Protein AF-A0A428ZA22-F1 (afdb_monomer_lite)

Organism: Kibdelosporangium aridum (NCBI:txid2030)

Structure (mmCIF, N/CA/C/O backbone):
data_AF-A0A428ZA22-F1
#
_entry.id   AF-A0A428ZA22-F1
#
loop_
_atom_site.group_PDB
_atom_site.id
_atom_site.type_symbol
_atom_site.label_atom_id
_atom_site.label_alt_id
_atom_site.label_comp_id
_atom_site.label_asym_id
_atom_site.label_entity_id
_atom_site.label_seq_id
_atom_site.pdbx_PDB_ins_code
_atom_site.Cartn_x
_atom_site.Cartn_y
_atom_site.Cartn_z
_atom_site.occupancy
_atom_site.B_iso_or_equiv
_atom_site.auth_seq_id
_atom_site.auth_comp_id
_atom_site.auth_asym_id
_atom_site.auth_atom_id
_atom_site.pdbx_PDB_model_num
ATOM 1 N N . MET A 1 1 ? -11.088 -3.559 -0.994 1.00 83.44 1 MET A N 1
ATOM 2 C CA . MET A 1 1 ? -9.729 -4.149 -1.074 1.00 83.44 1 MET A CA 1
ATOM 3 C C . MET A 1 1 ? -9.553 -5.206 -2.162 1.00 83.44 1 MET A C 1
ATOM 5 O O . MET A 1 1 ? -8.660 -5.012 -2.963 1.00 83.44 1 MET A O 1
ATOM 9 N N . ARG A 1 2 ? -10.379 -6.263 -2.283 1.00 87.06 2 ARG A N 1
ATOM 10 C CA . ARG A 1 2 ? -10.164 -7.316 -3.314 1.00 87.06 2 ARG A CA 1
ATOM 11 C C . ARG A 1 2 ? -9.997 -6.792 -4.751 1.00 87.06 2 ARG A C 1
ATOM 13 O O . ARG A 1 2 ? -9.085 -7.217 -5.436 1.00 87.06 2 ARG A O 1
ATOM 20 N N . ARG A 1 3 ? -10.831 -5.833 -5.183 1.00 90.56 3 ARG A N 1
ATOM 21 C CA . ARG A 1 3 ? -10.715 -5.209 -6.519 1.00 90.56 3 ARG A CA 1
ATOM 22 C C . ARG A 1 3 ? -9.384 -4.476 -6.725 1.00 90.56 3 ARG A C 1
ATOM 24 O O . ARG A 1 3 ? -8.811 -4.561 -7.803 1.00 90.56 3 ARG A O 1
ATOM 31 N N . LEU A 1 4 ? -8.913 -3.765 -5.698 1.00 92.25 4 LEU A N 1
ATOM 32 C CA . LEU A 1 4 ? -7.611 -3.099 -5.723 1.00 92.25 4 LEU A CA 1
ATOM 33 C C . LEU A 1 4 ? -6.486 -4.138 -5.780 1.00 92.25 4 LEU A C 1
ATOM 35 O O . LEU A 1 4 ? -5.612 -4.026 -6.624 1.00 92.25 4 LEU A O 1
ATOM 39 N N . ASP A 1 5 ? -6.564 -5.189 -4.964 1.00 94.19 5 ASP A N 1
ATOM 40 C CA . ASP A 1 5 ? -5.567 -6.264 -4.943 1.00 94.19 5 ASP A CA 1
ATOM 41 C C . ASP A 1 5 ? -5.429 -6.952 -6.313 1.00 94.19 5 ASP A C 1
ATOM 43 O O . ASP A 1 5 ? -4.321 -7.156 -6.794 1.00 94.19 5 ASP A O 1
ATOM 47 N N . THR A 1 6 ? -6.547 -7.203 -7.007 1.00 94.44 6 THR A N 1
ATOM 48 C CA . THR A 1 6 ? -6.532 -7.730 -8.383 1.00 94.44 6 THR A CA 1
ATOM 49 C C . THR A 1 6 ? -5.810 -6.800 -9.361 1.00 94.44 6 THR A C 1
ATOM 51 O O . THR A 1 6 ? -5.027 -7.271 -10.180 1.00 94.44 6 THR A O 1
ATOM 54 N N . ARG A 1 7 ? -6.030 -5.479 -9.274 1.00 94.69 7 ARG A N 1
ATOM 55 C CA . ARG A 1 7 ? -5.323 -4.491 -10.114 1.00 94.69 7 ARG A CA 1
ATOM 56 C C . ARG A 1 7 ? -3.822 -4.432 -9.818 1.00 94.69 7 ARG A C 1
ATOM 58 O O . ARG A 1 7 ? -3.048 -4.036 -10.679 1.00 94.69 7 ARG A O 1
ATOM 65 N N . LEU A 1 8 ? -3.422 -4.821 -8.610 1.00 95.94 8 LEU A N 1
ATOM 66 C CA . LEU A 1 8 ? -2.042 -4.794 -8.134 1.00 95.94 8 LEU A CA 1
ATOM 67 C C . LEU A 1 8 ? -1.336 -6.156 -8.244 1.00 95.94 8 LEU A C 1
ATOM 69 O O . LEU A 1 8 ? -0.242 -6.319 -7.706 1.00 95.94 8 LEU A O 1
ATOM 73 N N . GLN A 1 9 ? -1.915 -7.127 -8.959 1.00 95.19 9 GLN A N 1
ATOM 74 C CA . GLN A 1 9 ? -1.354 -8.476 -9.072 1.00 95.19 9 GLN A CA 1
ATOM 75 C C . GLN A 1 9 ? 0.084 -8.485 -9.613 1.00 95.19 9 GLN A C 1
ATOM 77 O O . GLN A 1 9 ? 0.917 -9.235 -9.108 1.00 95.19 9 GLN A O 1
ATOM 82 N N . HIS A 1 10 ? 0.399 -7.614 -10.578 1.00 95.25 10 HIS A N 1
ATOM 83 C CA . HIS A 1 10 ? 1.762 -7.472 -11.101 1.00 95.25 10 HIS A CA 1
ATOM 84 C C . HIS A 1 10 ? 2.770 -7.029 -10.034 1.00 95.25 10 HIS A C 1
ATOM 86 O O . HIS A 1 10 ? 3.934 -7.401 -10.122 1.00 95.25 10 HIS A O 1
ATOM 92 N N . GLY A 1 11 ? 2.335 -6.293 -9.010 1.00 96.56 11 GLY A N 1
ATOM 93 C CA . GLY A 1 11 ? 3.199 -5.886 -7.905 1.00 96.56 11 GLY A CA 1
ATOM 94 C C . GLY A 1 11 ? 3.559 -7.032 -6.976 1.00 96.56 11 GLY A C 1
ATOM 95 O O . GLY A 1 11 ? 4.707 -7.125 -6.553 1.00 96.56 11 GLY A O 1
ATOM 96 N N . HIS A 1 12 ? 2.614 -7.943 -6.716 1.00 96.75 12 HIS A N 1
ATOM 97 C CA . HIS A 1 12 ? 2.918 -9.187 -5.996 1.00 96.75 12 HIS A CA 1
ATOM 98 C C . HIS A 1 12 ? 3.921 -10.020 -6.784 1.00 96.75 12 HIS A C 1
ATOM 100 O O . HIS A 1 12 ? 4.960 -10.383 -6.251 1.00 96.75 12 HIS A O 1
ATOM 106 N N . THR A 1 13 ? 3.664 -10.221 -8.079 1.00 97.00 13 THR A N 1
ATOM 107 C CA . THR A 1 13 ? 4.595 -10.940 -8.952 1.00 97.00 13 THR A CA 1
ATOM 108 C C . THR A 1 13 ? 5.971 -10.276 -8.979 1.00 97.00 13 THR A C 1
ATOM 110 O O . THR A 1 13 ? 6.971 -10.974 -8.886 1.00 97.00 13 THR A O 1
ATOM 113 N N . ALA A 1 14 ? 6.058 -8.949 -9.058 1.00 97.38 14 ALA A N 1
ATOM 114 C CA . ALA A 1 14 ? 7.341 -8.254 -9.037 1.00 97.38 14 ALA A CA 1
ATOM 115 C C . ALA A 1 14 ? 8.094 -8.459 -7.713 1.00 97.38 14 ALA A C 1
ATOM 117 O O . ALA A 1 14 ? 9.283 -8.756 -7.735 1.00 97.38 14 ALA A O 1
ATOM 118 N N . ALA A 1 15 ? 7.407 -8.363 -6.572 1.00 97.56 15 ALA A N 1
ATOM 119 C CA . ALA A 1 15 ? 8.008 -8.619 -5.265 1.00 97.56 15 ALA A CA 1
ATOM 120 C C . ALA A 1 15 ? 8.474 -10.078 -5.101 1.00 97.56 15 ALA A C 1
ATOM 122 O O . ALA A 1 15 ? 9.499 -10.313 -4.473 1.00 97.56 15 ALA A O 1
ATOM 123 N N . ASP A 1 16 ? 7.776 -11.046 -5.698 1.00 97.56 16 ASP A N 1
ATOM 124 C CA . ASP A 1 16 ? 8.178 -12.458 -5.651 1.00 97.56 16 ASP A CA 1
ATOM 125 C C . ASP A 1 16 ? 9.472 -12.742 -6.442 1.00 97.56 16 ASP A C 1
ATOM 127 O O . ASP A 1 16 ? 10.181 -13.702 -6.138 1.00 97.56 16 ASP A O 1
ATOM 131 N N . HIS A 1 17 ? 9.791 -11.927 -7.457 1.00 97.56 17 HIS A N 1
ATOM 132 C CA . HIS A 1 17 ? 10.923 -12.156 -8.369 1.00 97.56 17 HIS A CA 1
ATOM 133 C C . HIS A 1 17 ? 12.089 -11.173 -8.184 1.00 97.56 17 HIS A C 1
ATOM 135 O O . HIS A 1 17 ? 13.190 -11.450 -8.662 1.00 97.56 17 HIS A O 1
ATOM 141 N N . ASP A 1 18 ? 11.877 -10.043 -7.506 1.00 97.94 18 ASP A N 1
ATOM 142 C CA . ASP A 1 18 ? 12.897 -9.020 -7.271 1.00 97.94 18 ASP A CA 1
ATOM 143 C C . ASP A 1 18 ? 13.072 -8.749 -5.761 1.00 97.94 18 ASP A C 1
ATOM 145 O O . ASP A 1 18 ? 12.185 -8.165 -5.122 1.00 97.94 18 ASP A O 1
ATOM 149 N N . PRO A 1 19 ? 14.233 -9.102 -5.168 1.00 98.00 19 PRO A N 1
ATOM 150 C CA . PRO A 1 19 ? 14.476 -8.920 -3.738 1.00 98.00 19 PRO A CA 1
ATOM 151 C C . PRO A 1 19 ? 14.521 -7.446 -3.305 1.00 98.00 19 PRO A C 1
ATOM 153 O O . PRO A 1 19 ? 14.249 -7.138 -2.143 1.00 98.00 19 PRO A O 1
ATOM 156 N N . VAL A 1 20 ? 14.842 -6.513 -4.207 1.00 98.31 20 VAL A N 1
ATOM 157 C CA . VAL A 1 20 ? 14.854 -5.073 -3.910 1.00 98.31 20 VAL A CA 1
ATOM 158 C C . VAL A 1 20 ? 13.422 -4.556 -3.772 1.00 98.31 20 VAL A C 1
ATOM 160 O O . VAL A 1 20 ? 13.129 -3.781 -2.856 1.00 98.31 20 VAL A O 1
ATOM 163 N N . ILE A 1 21 ? 12.516 -5.014 -4.639 1.00 98.31 21 ILE A N 1
ATOM 164 C CA . ILE A 1 21 ? 11.084 -4.703 -4.548 1.00 98.31 21 ILE A CA 1
ATOM 165 C C . ILE A 1 21 ? 10.477 -5.375 -3.314 1.00 98.31 21 ILE A C 1
ATOM 167 O O . ILE A 1 21 ? 9.748 -4.711 -2.576 1.00 98.31 21 ILE A O 1
ATOM 171 N N . ALA A 1 22 ? 10.825 -6.635 -3.033 1.00 98.50 22 ALA A N 1
ATOM 172 C CA . ALA A 1 22 ? 10.384 -7.342 -1.830 1.00 98.50 22 ALA A CA 1
ATOM 173 C C . ALA A 1 22 ? 10.748 -6.574 -0.549 1.00 98.50 22 ALA A C 1
ATOM 175 O O . ALA A 1 22 ? 9.880 -6.268 0.269 1.00 98.50 22 ALA A O 1
ATOM 176 N N . ALA A 1 23 ? 12.013 -6.169 -0.412 1.00 98.44 23 ALA A N 1
ATOM 177 C CA . ALA A 1 23 ? 12.481 -5.419 0.750 1.00 98.44 23 ALA A CA 1
ATOM 178 C C . ALA A 1 23 ? 11.799 -4.045 0.880 1.00 98.44 23 ALA A C 1
ATOM 180 O O . ALA A 1 23 ? 11.518 -3.580 1.987 1.00 98.44 23 ALA A O 1
ATOM 181 N N . ALA A 1 24 ? 11.521 -3.370 -0.239 1.00 98.50 24 ALA A N 1
ATOM 182 C CA . ALA A 1 24 ? 10.769 -2.118 -0.228 1.00 98.50 24 ALA A CA 1
ATOM 183 C C . ALA A 1 24 ? 9.312 -2.342 0.211 1.00 98.50 24 ALA A C 1
ATOM 185 O O . ALA A 1 24 ? 8.808 -1.622 1.077 1.00 98.50 24 ALA A O 1
ATOM 186 N N . LEU A 1 25 ? 8.656 -3.378 -0.316 1.00 98.56 25 LEU A N 1
ATOM 187 C CA . LEU A 1 25 ? 7.302 -3.761 0.070 1.00 98.56 25 LEU A CA 1
ATOM 188 C C . LEU A 1 25 ? 7.210 -4.088 1.565 1.00 98.56 25 LEU A C 1
ATOM 190 O O . LEU A 1 25 ? 6.304 -3.599 2.236 1.00 98.56 25 LEU A O 1
ATOM 194 N N . GLU A 1 26 ? 8.161 -4.840 2.118 1.00 98.44 26 GLU A N 1
ATOM 195 C CA . GLU A 1 26 ? 8.208 -5.152 3.552 1.00 98.44 26 GLU A CA 1
ATOM 196 C C . GLU A 1 26 ? 8.314 -3.898 4.426 1.00 98.44 26 GLU A C 1
ATOM 198 O O . GLU A 1 26 ? 7.592 -3.771 5.423 1.00 98.44 26 GLU A O 1
ATOM 203 N N . LYS A 1 27 ? 9.146 -2.924 4.031 1.00 98.38 27 LYS A N 1
ATOM 204 C CA . LYS A 1 27 ? 9.221 -1.623 4.715 1.00 98.38 27 LYS A CA 1
ATOM 205 C C . LYS A 1 27 ? 7.865 -0.922 4.707 1.00 98.38 27 LYS A C 1
ATOM 207 O O . LYS A 1 27 ? 7.421 -0.432 5.745 1.00 98.38 27 LYS A O 1
ATOM 212 N N . HIS A 1 28 ? 7.171 -0.915 3.570 1.00 98.38 28 HIS A N 1
ATOM 213 C CA . HIS A 1 28 ? 5.833 -0.336 3.482 1.00 98.38 28 HIS A CA 1
ATOM 214 C C . HIS A 1 28 ? 4.802 -1.118 4.306 1.00 98.38 28 HIS A C 1
ATOM 216 O O . HIS A 1 28 ? 3.980 -0.496 4.973 1.00 98.38 28 HIS A O 1
ATOM 222 N N . VAL A 1 29 ? 4.869 -2.451 4.359 1.00 98.19 29 VAL A N 1
ATOM 223 C CA . VAL A 1 29 ? 4.021 -3.276 5.240 1.00 98.19 29 VAL A CA 1
ATOM 224 C C . VAL A 1 29 ? 4.222 -2.891 6.704 1.00 98.19 29 VAL A C 1
ATOM 226 O O . VAL A 1 29 ? 3.241 -2.747 7.438 1.00 98.19 29 VAL A O 1
ATOM 229 N N . HIS A 1 30 ? 5.468 -2.677 7.131 1.00 97.88 30 HIS A N 1
ATOM 230 C CA . HIS A 1 30 ? 5.761 -2.199 8.479 1.00 97.88 30 HIS A CA 1
ATOM 231 C C . HIS A 1 30 ? 5.184 -0.798 8.728 1.00 97.88 30 HIS A C 1
ATOM 2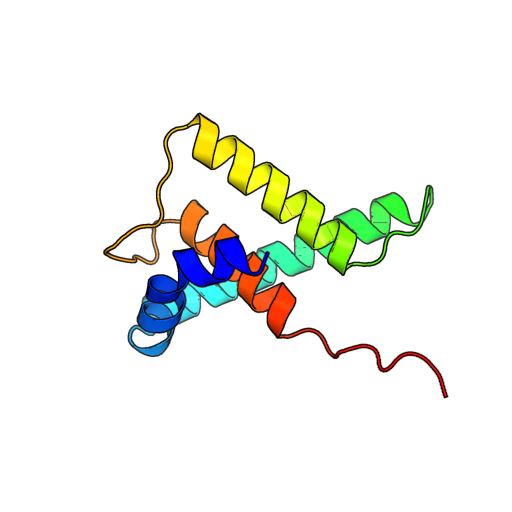33 O O . HIS A 1 30 ? 4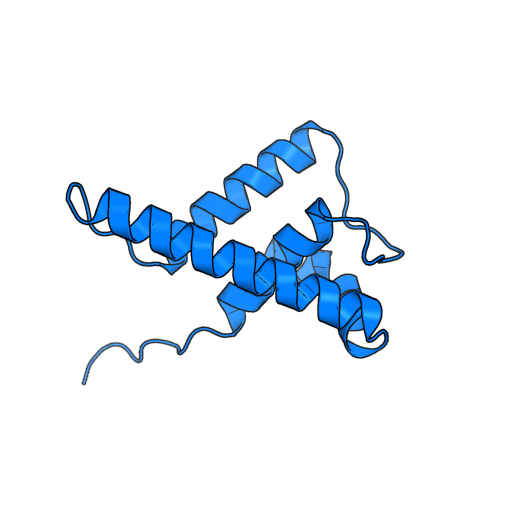.526 -0.580 9.743 1.00 97.88 30 HIS A O 1
ATOM 239 N N . VAL A 1 31 ? 5.350 0.134 7.784 1.00 97.56 31 VAL A N 1
ATOM 240 C CA . VAL A 1 31 ? 4.774 1.487 7.874 1.00 97.56 31 VAL A CA 1
ATOM 241 C C . VAL A 1 31 ? 3.248 1.449 7.987 1.00 97.56 31 VAL A C 1
ATOM 243 O O . VAL A 1 31 ? 2.691 2.145 8.834 1.00 97.56 31 VAL A O 1
ATOM 246 N N . VAL A 1 32 ? 2.568 0.631 7.176 1.00 97.25 32 VAL A N 1
ATOM 247 C CA . VAL A 1 32 ? 1.106 0.482 7.237 1.00 97.25 32 VAL A CA 1
ATOM 248 C C . VAL A 1 32 ? 0.685 -0.061 8.600 1.00 97.25 32 VAL A C 1
ATOM 250 O O . VAL A 1 32 ? -0.185 0.525 9.230 1.00 97.25 32 VAL A O 1
ATOM 253 N N . ARG A 1 33 ? 1.318 -1.130 9.099 1.00 96.25 33 ARG A N 1
ATOM 254 C CA . ARG A 1 33 ? 1.002 -1.689 10.428 1.00 96.25 33 ARG A CA 1
ATOM 255 C C . ARG A 1 33 ? 1.161 -0.650 11.538 1.00 96.25 33 ARG A C 1
ATOM 257 O O . ARG A 1 33 ? 0.226 -0.444 12.301 1.00 96.25 33 ARG A O 1
ATOM 264 N N . THR A 1 34 ? 2.282 0.067 11.548 1.00 96.44 34 THR A N 1
ATOM 265 C CA . THR A 1 34 ? 2.544 1.133 12.522 1.00 96.44 34 THR A CA 1
ATOM 266 C C . THR A 1 34 ? 1.509 2.256 12.444 1.00 96.44 34 THR A C 1
ATOM 268 O O . THR A 1 34 ? 1.106 2.785 13.478 1.00 96.44 34 THR A O 1
ATOM 271 N N . GLN A 1 35 ? 1.048 2.624 11.244 1.00 95.62 35 GLN A N 1
ATOM 272 C CA . GLN A 1 35 ? -0.030 3.602 11.097 1.00 95.62 35 GLN A CA 1
ATOM 273 C C . GLN A 1 35 ? -1.338 3.089 11.710 1.00 95.62 35 GLN A C 1
ATOM 275 O O . GLN A 1 35 ? -1.966 3.807 12.481 1.00 95.62 35 GLN A O 1
ATOM 280 N N . LEU A 1 36 ? -1.714 1.836 11.438 1.00 94.31 36 LEU A N 1
ATOM 281 C CA . LEU A 1 36 ? -2.931 1.246 12.000 1.00 94.31 36 LEU A CA 1
ATOM 282 C C . LEU A 1 36 ? -2.887 1.154 13.526 1.00 94.31 36 LEU A C 1
ATOM 284 O O . LEU A 1 36 ? -3.903 1.393 14.173 1.00 94.31 36 LEU A O 1
ATOM 288 N N . ASP A 1 37 ? -1.728 0.828 14.099 1.00 93.81 37 ASP A N 1
ATOM 289 C CA . ASP A 1 37 ? -1.555 0.770 15.552 1.00 93.81 37 ASP A CA 1
ATOM 290 C C . ASP A 1 37 ? -1.722 2.158 16.187 1.00 93.81 37 ASP A C 1
ATOM 292 O O . ASP A 1 37 ? -2.365 2.291 17.230 1.00 93.81 37 ASP A O 1
ATOM 296 N N . ARG A 1 38 ? -1.209 3.210 15.531 1.00 93.44 38 ARG A N 1
ATOM 297 C CA . ARG A 1 38 ? -1.422 4.604 15.952 1.00 93.44 38 ARG A CA 1
ATOM 298 C C . ARG A 1 38 ? -2.892 5.000 15.861 1.00 93.44 38 ARG A C 1
ATOM 300 O O . ARG A 1 38 ? -3.430 5.534 16.829 1.00 93.44 38 ARG A O 1
ATOM 307 N N . ASP A 1 39 ? -3.551 4.700 14.746 1.00 92.19 39 ASP A N 1
ATOM 308 C CA . ASP A 1 39 ? -4.965 5.032 14.545 1.00 92.19 39 ASP A CA 1
ATOM 309 C C . ASP A 1 39 ? -5.857 4.305 15.560 1.00 92.19 39 ASP A C 1
ATOM 311 O O . ASP A 1 39 ? -6.791 4.891 16.109 1.00 92.19 39 ASP A O 1
ATOM 315 N N . ALA A 1 40 ? -5.547 3.040 15.857 1.00 91.38 40 ALA A N 1
ATOM 316 C CA . ALA A 1 40 ? -6.234 2.261 16.879 1.00 91.38 40 ALA A CA 1
ATOM 317 C C . ALA A 1 40 ? -6.016 2.838 18.285 1.00 91.38 40 ALA A C 1
ATOM 319 O O . ALA A 1 40 ? -6.961 2.893 19.070 1.00 91.38 40 ALA A O 1
ATOM 320 N N . ALA A 1 41 ? -4.798 3.286 18.607 1.00 91.00 41 ALA A N 1
ATOM 321 C CA . ALA A 1 41 ? -4.495 3.909 19.893 1.00 91.00 41 ALA A CA 1
ATOM 322 C C . ALA A 1 41 ? -5.270 5.221 20.089 1.00 91.00 41 ALA A C 1
ATOM 324 O O . ALA A 1 41 ? -5.914 5.384 21.120 1.00 91.00 41 ALA A O 1
ATOM 325 N N . ILE A 1 42 ? -5.284 6.102 19.082 1.00 89.31 42 ILE A N 1
ATOM 326 C CA . ILE A 1 42 ? -6.033 7.373 19.116 1.00 89.31 42 ILE A CA 1
ATOM 327 C C . ILE A 1 42 ? -7.534 7.120 19.301 1.00 89.31 42 ILE A C 1
ATOM 329 O O . ILE A 1 42 ? -8.212 7.822 20.046 1.00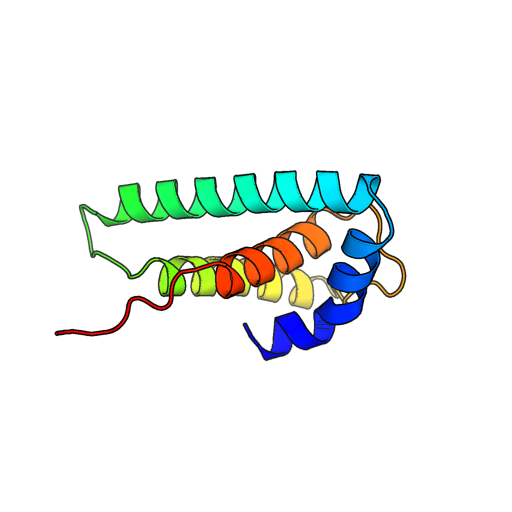 89.31 42 ILE A O 1
ATOM 333 N N . ARG A 1 43 ? -8.071 6.104 18.620 1.00 85.69 43 ARG A N 1
ATOM 334 C CA . ARG A 1 43 ? -9.508 5.803 18.638 1.00 85.69 43 ARG A CA 1
ATOM 335 C C . ARG A 1 43 ? -9.965 5.025 19.865 1.00 85.69 43 ARG A C 1
ATOM 337 O O . ARG A 1 43 ? -11.162 5.022 20.134 1.00 85.69 43 ARG A O 1
ATOM 344 N N . ARG A 1 44 ? -9.053 4.400 20.617 1.00 82.50 44 ARG A N 1
ATOM 345 C CA . ARG A 1 44 ? -9.378 3.613 21.820 1.00 82.50 44 ARG A CA 1
ATOM 346 C C . ARG A 1 44 ? -10.167 4.419 22.853 1.00 82.50 44 ARG A C 1
ATOM 348 O O . ARG A 1 44 ? -11.022 3.861 23.527 1.00 82.50 44 ARG A O 1
ATOM 355 N N . GLU A 1 45 ? -9.898 5.716 22.950 1.00 78.50 45 GLU A N 1
ATOM 356 C CA . GLU A 1 45 ? -10.563 6.627 23.890 1.00 78.50 45 GLU A CA 1
ATOM 357 C C . GLU A 1 45 ? -11.858 7.243 23.330 1.00 78.50 45 GLU A C 1
ATOM 359 O O . GLU A 1 45 ? -12.556 7.961 24.040 1.00 78.50 45 GLU A O 1
ATOM 364 N N . LEU A 1 46 ? -12.194 6.964 22.064 1.00 81.44 46 LEU A N 1
ATOM 365 C CA . LEU A 1 46 ? -13.347 7.533 21.362 1.00 81.44 46 LEU A CA 1
ATOM 366 C C . LEU A 1 46 ? -14.361 6.449 20.978 1.00 81.44 46 LEU A C 1
ATOM 368 O O . LEU A 1 46 ? -15.457 6.391 21.527 1.00 81.44 46 LEU A O 1
ATOM 372 N N . VAL A 1 47 ? -13.997 5.601 20.012 1.00 78.81 47 VAL A N 1
ATOM 373 C CA . VAL A 1 47 ? -14.797 4.491 19.480 1.00 78.81 47 VAL A CA 1
ATOM 374 C C . VAL A 1 47 ? -13.832 3.438 18.947 1.00 78.81 47 VAL A C 1
ATOM 376 O O . VAL A 1 47 ? -13.093 3.691 17.991 1.00 78.81 47 VAL A O 1
ATOM 379 N N . GLU A 1 48 ? -13.860 2.239 19.524 1.00 82.56 48 GLU A N 1
ATOM 380 C CA . GLU A 1 48 ? -13.047 1.130 19.035 1.00 82.56 48 GLU A CA 1
ATOM 381 C C . GLU A 1 48 ? -13.497 0.711 17.626 1.00 82.56 48 GLU A C 1
ATOM 383 O O . GLU A 1 48 ? -14.677 0.471 17.367 1.00 82.56 48 GLU A O 1
ATOM 388 N N . ALA A 1 49 ? -12.545 0.626 16.696 1.00 83.38 49 ALA A N 1
ATOM 389 C CA . ALA A 1 49 ? -12.792 0.190 15.329 1.00 83.38 49 ALA A CA 1
ATOM 390 C C . ALA A 1 49 ? -12.008 -1.097 15.046 1.00 83.38 49 ALA A C 1
ATOM 392 O O . ALA A 1 49 ? -10.811 -1.157 15.347 1.00 83.38 49 ALA A O 1
ATOM 393 N N . PRO A 1 50 ? -12.625 -2.112 14.408 1.00 88.31 50 PRO A N 1
ATOM 394 C CA . PRO A 1 50 ? -11.902 -3.297 13.987 1.00 88.31 50 PRO A CA 1
ATOM 395 C C . PRO A 1 50 ? -10.727 -2.893 13.093 1.00 88.31 50 PRO A C 1
ATOM 397 O O . PRO A 1 50 ? -10.906 -2.081 12.181 1.00 88.31 50 PRO A O 1
ATOM 400 N N . PRO A 1 51 ? -9.536 -3.480 13.250 1.00 87.25 51 PRO A N 1
ATOM 401 C CA . PRO A 1 51 ? -8.389 -3.013 12.480 1.00 87.25 51 PRO A CA 1
ATOM 402 C C . PRO A 1 51 ? -8.518 -3.174 10.951 1.00 87.25 51 PRO A C 1
ATOM 404 O O . PRO A 1 51 ? -7.820 -2.499 10.202 1.00 87.25 51 PRO A O 1
ATOM 407 N N . LEU A 1 52 ? -9.404 -4.058 10.466 1.00 88.44 52 LEU A N 1
ATOM 408 C CA . LEU A 1 52 ? -9.747 -4.136 9.039 1.00 88.44 52 LEU A CA 1
ATOM 409 C C . LEU A 1 52 ? -10.499 -2.894 8.552 1.00 88.44 52 LEU A C 1
ATOM 411 O O . LEU A 1 52 ? -10.314 -2.492 7.409 1.00 88.44 52 LEU A O 1
ATOM 415 N N . VAL A 1 53 ? -11.324 -2.289 9.408 1.00 91.44 53 VAL A N 1
ATOM 416 C CA . VAL A 1 53 ? -12.001 -1.024 9.108 1.00 91.44 53 VAL A CA 1
ATOM 417 C C . VAL A 1 53 ? -10.971 0.097 9.031 1.00 91.44 53 VAL A C 1
ATOM 419 O O . VAL A 1 53 ? -10.984 0.846 8.062 1.00 91.44 53 VAL A O 1
ATOM 422 N N . LEU A 1 54 ? -10.027 0.158 9.979 1.00 93.81 54 LEU A N 1
ATOM 423 C CA . LEU A 1 54 ? -8.927 1.131 9.941 1.00 93.81 54 LEU A CA 1
ATOM 424 C C . LEU A 1 54 ? -8.091 0.988 8.665 1.00 93.81 54 LEU A C 1
ATOM 426 O O . LEU A 1 54 ? -7.851 1.969 7.971 1.00 93.81 54 LEU A O 1
ATOM 430 N N . LEU A 1 55 ? -7.733 -0.246 8.301 1.00 95.56 55 LEU A N 1
ATOM 431 C CA . LEU A 1 55 ? -7.013 -0.525 7.060 1.00 95.56 55 LEU A CA 1
ATOM 432 C C . LEU A 1 55 ? -7.812 -0.139 5.814 1.00 95.56 55 LEU A C 1
ATOM 434 O O . LEU A 1 55 ? -7.232 0.378 4.865 1.00 95.56 55 LEU A O 1
ATOM 438 N N . ALA A 1 56 ? -9.118 -0.401 5.798 1.00 93.62 56 ALA A N 1
ATOM 439 C CA . ALA A 1 56 ? -9.968 -0.053 4.670 1.00 93.62 56 ALA A CA 1
ATOM 440 C C . ALA A 1 56 ? -10.078 1.464 4.493 1.00 93.62 56 ALA A C 1
ATOM 442 O O . ALA A 1 56 ? -9.929 1.927 3.370 1.00 93.62 56 ALA A O 1
ATOM 443 N N . ILE A 1 57 ? -10.280 2.217 5.581 1.00 94.00 57 ILE A N 1
ATOM 444 C CA . ILE A 1 57 ? -10.300 3.688 5.566 1.00 94.00 57 ILE A CA 1
ATOM 445 C C . ILE A 1 57 ? -8.970 4.208 5.028 1.00 94.00 57 ILE A C 1
ATOM 447 O O . ILE A 1 57 ? -8.941 4.921 4.033 1.00 94.00 57 ILE A O 1
ATOM 451 N N . TYR A 1 58 ? -7.873 3.749 5.622 1.00 95.81 58 TYR A N 1
ATOM 452 C CA . TYR A 1 58 ? -6.532 4.168 5.255 1.00 95.81 58 TYR A CA 1
ATOM 453 C C . TYR A 1 58 ? -6.188 3.890 3.782 1.00 95.81 58 TYR A C 1
ATOM 455 O O . TYR A 1 58 ? -5.655 4.740 3.071 1.00 95.81 58 TYR A O 1
ATOM 463 N N . ALA A 1 59 ? -6.503 2.686 3.298 1.00 96.75 59 ALA A N 1
ATOM 464 C CA . ALA A 1 59 ? -6.268 2.318 1.908 1.00 96.75 59 ALA A CA 1
ATOM 465 C C . ALA A 1 59 ? -7.175 3.096 0.942 1.00 96.75 59 ALA A C 1
ATOM 467 O O . ALA A 1 59 ? -6.730 3.437 -0.152 1.00 96.75 59 ALA A O 1
ATOM 468 N N . GLU A 1 60 ? -8.427 3.360 1.328 1.00 95.25 60 GLU A N 1
ATOM 469 C CA . GLU A 1 60 ? -9.378 4.123 0.518 1.00 95.25 60 GLU A CA 1
ATOM 470 C C . GLU A 1 60 ? -8.949 5.585 0.388 1.00 95.25 60 GLU A C 1
ATOM 472 O O . GLU A 1 60 ? -8.957 6.104 -0.721 1.00 95.25 60 GLU A O 1
ATOM 477 N N . GLU A 1 61 ? -8.509 6.226 1.473 1.00 95.50 61 GLU A N 1
ATOM 478 C CA . GLU A 1 61 ? -8.005 7.606 1.459 1.00 95.50 61 GLU A CA 1
ATOM 479 C C . GLU A 1 61 ? -6.839 7.760 0.475 1.00 95.50 61 GLU A C 1
ATOM 481 O O . GLU A 1 61 ? -6.917 8.561 -0.459 1.00 95.50 61 GLU A O 1
ATOM 486 N N . ILE A 1 62 ? -5.812 6.910 0.599 1.00 96.00 62 ILE A N 1
ATOM 487 C CA . ILE A 1 62 ? -4.651 6.927 -0.304 1.00 96.00 62 ILE A CA 1
ATOM 488 C C . ILE A 1 62 ? -5.076 6.657 -1.748 1.00 96.00 62 ILE A C 1
ATOM 490 O O . ILE A 1 62 ? -4.625 7.337 -2.667 1.00 96.00 62 ILE A O 1
ATOM 494 N N . HIS A 1 63 ? -5.928 5.654 -1.973 1.00 96.31 63 HIS A N 1
ATOM 495 C CA . HIS A 1 63 ? -6.350 5.284 -3.321 1.00 96.31 63 HIS A CA 1
ATOM 496 C C . HIS A 1 63 ? -7.187 6.388 -3.980 1.00 96.31 63 HIS A C 1
ATOM 498 O O . HIS A 1 63 ? -6.996 6.669 -5.159 1.00 96.31 63 HIS A O 1
ATOM 504 N N . GLN A 1 64 ? -8.082 7.042 -3.241 1.00 96.06 64 GLN A N 1
ATOM 505 C CA . GLN A 1 64 ? -8.893 8.144 -3.759 1.00 96.06 64 GLN A CA 1
ATOM 506 C C . GLN A 1 64 ? -8.036 9.359 -4.113 1.00 96.06 64 GLN A C 1
ATOM 508 O O . GLN A 1 64 ? -8.232 9.955 -5.170 1.00 96.06 64 GLN A O 1
ATOM 513 N N . GLU A 1 65 ? -7.076 9.725 -3.263 1.00 94.38 65 GLU A N 1
ATOM 514 C CA . GLU A 1 65 ? -6.128 10.802 -3.564 1.00 94.38 65 GLU A CA 1
ATOM 515 C C . GLU A 1 65 ? -5.269 10.474 -4.788 1.00 94.38 65 GLU A C 1
ATOM 517 O O . GLU A 1 65 ? -5.120 11.309 -5.681 1.00 94.38 65 GLU A O 1
ATOM 522 N N . ALA A 1 66 ? -4.787 9.234 -4.881 1.00 94.12 66 ALA A N 1
ATOM 523 C CA . ALA A 1 66 ? -4.030 8.745 -6.023 1.00 94.12 66 ALA A CA 1
ATOM 524 C C . ALA A 1 66 ? -4.839 8.837 -7.326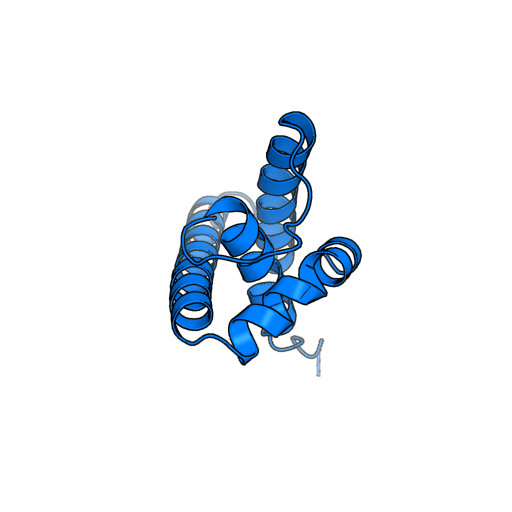 1.00 94.12 66 ALA A C 1
ATOM 526 O O . ALA A 1 66 ? -4.373 9.414 -8.307 1.00 94.12 66 ALA A O 1
ATOM 527 N N . VAL A 1 67 ? -6.071 8.320 -7.335 1.00 95.25 67 VAL A N 1
ATOM 528 C CA . VAL A 1 67 ? -6.953 8.357 -8.513 1.00 95.25 67 VAL A CA 1
ATOM 529 C C . VAL A 1 67 ? -7.269 9.797 -8.920 1.00 95.25 67 VAL A C 1
ATOM 531 O O . VAL A 1 67 ? -7.233 10.113 -10.106 1.00 95.25 67 VAL A O 1
ATOM 534 N N . LYS A 1 68 ? -7.509 10.700 -7.960 1.00 95.75 68 LYS A N 1
ATOM 535 C CA . LYS A 1 68 ? -7.697 12.135 -8.244 1.00 95.75 68 LYS A CA 1
ATOM 536 C C . LYS A 1 68 ? -6.465 12.773 -8.890 1.00 95.75 68 LYS A C 1
ATOM 538 O O . LYS A 1 68 ? -6.618 13.685 -9.696 1.00 95.75 68 LYS A O 1
ATOM 543 N N . ALA A 1 69 ? -5.270 12.286 -8.563 1.00 94.44 69 ALA A N 1
ATOM 544 C CA . ALA A 1 69 ? -4.011 12.702 -9.176 1.00 94.44 69 ALA A CA 1
ATOM 545 C C . ALA A 1 69 ? -3.688 11.970 -10.498 1.00 94.44 69 ALA A C 1
ATOM 547 O O . ALA A 1 69 ? -2.618 12.184 -11.063 1.00 94.44 69 ALA A O 1
ATOM 548 N N . GLY A 1 70 ? -4.592 11.122 -11.005 1.00 95.94 70 GLY A N 1
ATOM 549 C CA . GLY A 1 70 ? -4.406 10.380 -12.255 1.00 95.94 70 GLY A CA 1
ATOM 550 C C . GLY A 1 70 ? -3.532 9.131 -12.128 1.00 95.94 70 GLY A C 1
ATOM 551 O O . GLY A 1 70 ? -2.987 8.665 -13.126 1.00 95.94 70 GLY A O 1
ATOM 552 N N . TRP A 1 71 ? -3.365 8.593 -10.917 1.00 95.75 71 TRP A N 1
ATOM 553 C CA . TRP A 1 71 ? -2.605 7.365 -10.705 1.00 95.75 71 TRP A CA 1
ATOM 554 C C . TRP A 1 71 ? -3.289 6.152 -11.344 1.00 95.75 71 TRP A C 1
ATOM 556 O O . TRP A 1 71 ? -4.481 5.906 -11.149 1.00 95.75 71 TRP A O 1
ATOM 566 N N . GLU A 1 72 ? -2.477 5.337 -12.011 1.00 94.94 72 GLU A N 1
ATOM 567 C CA . GLU A 1 72 ? -2.813 3.989 -12.451 1.00 94.94 72 GLU A CA 1
ATOM 568 C C . GLU A 1 72 ? -1.764 3.005 -11.911 1.00 94.94 72 GLU A C 1
ATOM 570 O O . GLU A 1 72 ? -0.593 3.374 -11.776 1.00 94.94 72 GLU A O 1
ATOM 575 N N . PRO A 1 73 ? -2.143 1.746 -11.622 1.00 92.69 73 PRO A N 1
ATOM 576 C CA . PRO A 1 73 ? -1.196 0.702 -11.264 1.00 92.69 73 PRO A CA 1
ATOM 577 C C . PRO A 1 73 ? -0.056 0.592 -12.286 1.00 92.69 73 PRO A C 1
ATOM 579 O O . PRO A 1 73 ? -0.323 0.478 -13.487 1.00 92.69 73 PRO A O 1
ATOM 582 N N . PRO A 1 74 ? 1.209 0.568 -11.842 1.00 93.06 74 PRO A N 1
ATOM 583 C CA . PRO A 1 74 ? 2.325 0.486 -12.763 1.00 93.06 74 PRO A CA 1
ATOM 584 C C . PRO A 1 74 ? 2.391 -0.898 -13.419 1.00 93.06 74 PRO A C 1
ATOM 586 O O . PRO A 1 74 ? 2.183 -1.936 -12.782 1.00 93.06 74 PRO A O 1
ATOM 589 N N . LEU A 1 75 ? 2.727 -0.915 -14.710 1.00 90.00 75 LEU A N 1
ATOM 590 C CA . LEU A 1 75 ? 3.060 -2.148 -15.431 1.00 90.00 75 LEU A CA 1
ATOM 591 C C . LEU A 1 75 ? 4.461 -2.649 -15.059 1.00 90.00 75 LEU A C 1
ATOM 593 O O . LEU A 1 75 ? 4.681 -3.854 -14.984 1.00 90.00 75 LEU A O 1
ATOM 597 N N . VAL A 1 76 ? 5.386 -1.720 -14.799 1.00 93.19 76 VAL A N 1
ATOM 598 C CA . VAL A 1 76 ? 6.756 -1.995 -14.354 1.00 93.19 76 VAL A CA 1
ATOM 599 C C . VAL A 1 76 ? 6.912 -1.481 -12.932 1.00 93.19 76 VAL A C 1
ATOM 601 O O . VAL A 1 76 ? 6.799 -0.284 -12.679 1.00 93.19 76 VAL A O 1
ATOM 604 N N . TRP A 1 77 ? 7.165 -2.396 -12.006 1.00 96.88 77 TRP A N 1
ATOM 605 C CA . TRP A 1 77 ? 7.296 -2.082 -10.590 1.00 96.88 77 TRP A CA 1
ATOM 606 C C . TRP A 1 77 ? 8.732 -1.725 -10.240 1.00 96.88 77 TRP A C 1
ATOM 608 O O . TRP A 1 77 ? 9.679 -2.267 -10.803 1.00 96.88 77 TRP A O 1
ATOM 618 N N . THR A 1 78 ? 8.889 -0.804 -9.294 1.00 97.00 78 THR A N 1
ATOM 619 C CA . THR A 1 78 ? 10.197 -0.377 -8.795 1.00 97.00 78 THR A CA 1
ATOM 620 C C . THR A 1 78 ? 10.129 -0.186 -7.286 1.00 97.00 78 THR A C 1
ATOM 622 O O . THR A 1 78 ? 9.057 0.047 -6.728 1.00 97.00 78 THR A O 1
ATOM 625 N N . SER A 1 79 ? 11.281 -0.221 -6.620 1.00 96.94 79 SER A N 1
ATOM 626 C CA . SER A 1 79 ? 11.387 0.084 -5.189 1.00 96.94 79 SER A CA 1
ATOM 627 C C . SER A 1 79 ? 11.218 1.572 -4.851 1.00 96.94 79 SER A C 1
ATOM 629 O O . SER A 1 79 ? 11.155 1.920 -3.673 1.00 96.94 79 SER A O 1
ATOM 631 N N . LEU A 1 80 ? 11.159 2.448 -5.861 1.00 96.25 80 LEU A N 1
ATOM 632 C CA . LEU A 1 80 ? 11.066 3.901 -5.699 1.00 96.25 80 LEU A CA 1
ATOM 633 C C . LEU A 1 80 ? 9.622 4.416 -5.747 1.00 96.25 80 LEU A C 1
ATOM 635 O O . LEU A 1 80 ? 9.353 5.516 -5.264 1.00 96.25 80 LEU A O 1
ATOM 639 N N . ASP A 1 81 ? 8.686 3.635 -6.293 1.00 95.12 81 ASP A N 1
ATOM 640 C CA . ASP A 1 81 ? 7.268 4.001 -6.325 1.00 95.12 81 ASP A CA 1
ATOM 641 C C . ASP A 1 81 ? 6.599 3.713 -4.974 1.00 95.12 81 ASP A C 1
ATOM 643 O O . ASP A 1 81 ? 5.927 2.699 -4.758 1.00 95.12 81 ASP A O 1
ATOM 647 N N . GLY A 1 82 ? 6.802 4.642 -4.040 1.00 95.31 82 GLY A N 1
ATOM 648 C CA . GLY A 1 82 ? 6.280 4.530 -2.685 1.00 95.31 82 GLY A CA 1
ATOM 649 C C . GLY A 1 82 ? 4.751 4.496 -2.609 1.00 95.31 82 GLY A C 1
ATOM 650 O O . GLY A 1 82 ? 4.219 3.897 -1.676 1.00 95.31 82 GLY A O 1
ATOM 651 N N . LEU A 1 83 ? 4.029 5.099 -3.561 1.00 96.56 83 LEU A N 1
ATOM 652 C CA . LEU A 1 83 ? 2.563 5.104 -3.560 1.00 96.56 83 LEU A CA 1
ATOM 653 C C . LEU A 1 83 ? 2.021 3.718 -3.915 1.00 96.56 83 LEU A C 1
ATOM 655 O O . LEU A 1 83 ? 1.252 3.139 -3.141 1.00 96.56 83 LEU A O 1
ATOM 659 N N . SER A 1 84 ? 2.468 3.160 -5.041 1.00 97.56 84 SER A N 1
ATOM 660 C CA . SER A 1 84 ? 2.039 1.831 -5.485 1.00 97.56 84 SER A CA 1
ATOM 661 C C . SER A 1 84 ? 2.452 0.754 -4.482 1.00 97.56 84 SER A C 1
ATOM 663 O O . SER A 1 84 ? 1.644 -0.115 -4.146 1.00 97.56 84 SER A O 1
ATOM 665 N N . LEU A 1 85 ? 3.662 0.850 -3.915 1.00 98.25 85 LEU A N 1
ATOM 666 C CA . LEU A 1 85 ? 4.123 -0.052 -2.855 1.00 98.25 85 LEU A CA 1
ATOM 667 C C . LEU A 1 85 ? 3.290 0.058 -1.577 1.00 98.25 85 LEU A C 1
ATOM 669 O O . LEU A 1 85 ? 3.024 -0.957 -0.936 1.00 98.25 85 LEU A O 1
ATOM 673 N N . ARG A 1 86 ? 2.835 1.256 -1.200 1.00 98.12 86 ARG A N 1
ATOM 674 C CA . ARG A 1 86 ? 1.988 1.442 -0.014 1.00 98.12 86 ARG A CA 1
ATOM 675 C C . ARG A 1 86 ? 0.583 0.879 -0.219 1.00 98.12 86 ARG A C 1
ATOM 677 O O . ARG A 1 86 ? 0.067 0.219 0.681 1.00 98.12 86 ARG A O 1
ATOM 684 N N . LEU A 1 87 ? -0.005 1.056 -1.404 1.00 97.94 87 LEU A N 1
ATOM 685 C CA . LEU A 1 87 ? -1.284 0.432 -1.769 1.00 97.94 87 LEU A CA 1
ATOM 686 C C . LEU A 1 87 ? -1.176 -1.103 -1.838 1.00 97.94 87 LEU A C 1
ATOM 688 O O . LEU A 1 87 ? -2.063 -1.811 -1.347 1.00 97.94 87 LEU A O 1
ATOM 692 N N . LEU A 1 88 ? -0.065 -1.625 -2.370 1.00 98.00 88 LEU A N 1
ATOM 693 C CA . LEU A 1 88 ? 0.240 -3.058 -2.374 1.00 98.00 88 LEU A CA 1
ATOM 694 C C . LEU A 1 88 ? 0.398 -3.594 -0.945 1.00 98.00 88 LEU A C 1
ATOM 696 O O . LEU A 1 88 ? -0.204 -4.609 -0.593 1.00 98.00 88 LEU A O 1
ATOM 700 N N . ALA A 1 89 ? 1.135 -2.877 -0.094 1.00 98.19 89 ALA A N 1
ATOM 701 C CA . ALA A 1 89 ? 1.330 -3.215 1.311 1.00 98.19 89 ALA A CA 1
ATOM 702 C C . ALA A 1 89 ? 0.005 -3.287 2.079 1.00 98.19 89 ALA A C 1
ATOM 704 O O . ALA A 1 89 ? -0.198 -4.226 2.849 1.00 98.19 89 ALA A O 1
ATOM 705 N N . CYS A 1 90 ? -0.930 -2.361 1.837 1.00 97.62 90 CYS A N 1
ATOM 706 C CA . CYS A 1 90 ? -2.278 -2.447 2.397 1.00 97.62 90 CYS A CA 1
ATOM 707 C C . CYS A 1 90 ? -2.946 -3.783 2.036 1.00 97.62 90 CYS A C 1
ATOM 709 O O . CYS A 1 90 ? -3.494 -4.460 2.909 1.00 97.62 90 CYS A O 1
ATOM 711 N N . CYS A 1 91 ? -2.859 -4.208 0.773 1.00 96.75 91 CYS A N 1
ATOM 712 C CA . CYS A 1 91 ? -3.419 -5.482 0.324 1.00 96.75 91 CYS A CA 1
ATOM 713 C C . CYS A 1 91 ? -2.729 -6.693 0.976 1.00 96.75 91 CYS A C 1
ATOM 715 O O . CYS A 1 91 ? -3.413 -7.608 1.439 1.00 96.75 91 CYS A O 1
ATOM 717 N N . VAL A 1 92 ? -1.398 -6.671 1.113 1.00 96.62 92 VAL A N 1
ATOM 718 C CA . VAL A 1 92 ? -0.639 -7.703 1.845 1.00 96.62 92 VAL A CA 1
ATOM 719 C C . VAL A 1 92 ? -1.087 -7.793 3.307 1.00 96.62 92 VAL A C 1
ATOM 721 O O . VAL A 1 92 ? -1.364 -8.886 3.804 1.00 96.62 92 VAL A O 1
ATOM 724 N N . VAL A 1 93 ? -1.218 -6.656 3.998 1.00 95.81 93 VAL A N 1
ATOM 725 C CA . VAL A 1 93 ? -1.680 -6.609 5.397 1.00 95.81 93 VAL A CA 1
ATOM 726 C C . VAL A 1 93 ? -3.099 -7.164 5.531 1.00 95.81 93 VAL A C 1
ATOM 728 O O . VAL A 1 93 ? -3.381 -7.874 6.497 1.00 95.81 93 VAL A O 1
ATOM 731 N N . ALA A 1 94 ? -3.982 -6.894 4.566 1.00 93.69 94 ALA A N 1
ATOM 732 C CA . ALA A 1 94 ? -5.337 -7.439 4.568 1.00 93.69 94 ALA A CA 1
ATOM 733 C C . ALA A 1 94 ? -5.368 -8.965 4.405 1.00 93.69 94 ALA A C 1
ATOM 735 O O . ALA A 1 94 ? -6.194 -9.616 5.044 1.00 93.69 94 ALA A O 1
ATOM 736 N N . ARG A 1 95 ? -4.482 -9.540 3.578 1.00 90.00 95 ARG A N 1
ATOM 737 C CA . ARG A 1 95 ? -4.406 -10.996 3.348 1.00 90.00 95 ARG A CA 1
ATOM 738 C C . ARG A 1 95 ? -3.773 -11.760 4.506 1.00 90.00 95 ARG A C 1
ATOM 740 O O . ARG A 1 95 ? -4.229 -12.849 4.828 1.00 90.00 95 ARG A O 1
ATOM 747 N N . ASN A 1 96 ? -2.765 -11.178 5.152 1.00 82.12 96 ASN A N 1
ATOM 748 C CA . ASN A 1 96 ? -1.989 -11.836 6.208 1.00 82.12 96 ASN A CA 1
ATOM 749 C C . ASN A 1 96 ? -2.634 -11.761 7.599 1.00 82.12 96 ASN A C 1
ATOM 751 O O . ASN A 1 96 ? -1.995 -12.108 8.594 1.00 82.12 96 ASN A O 1
ATOM 755 N N . ARG A 1 97 ? -3.880 -11.289 7.712 1.00 66.56 97 ARG A N 1
ATOM 756 C CA . ARG A 1 97 ? -4.588 -11.348 8.990 1.00 66.56 97 ARG A CA 1
ATOM 757 C C . ARG A 1 97 ? -5.109 -12.759 9.230 1.00 66.56 97 ARG A C 1
ATOM 759 O O . ARG A 1 97 ? -5.744 -13.317 8.334 1.00 66.56 97 ARG A O 1
ATOM 766 N N . PRO A 1 98 ? -4.941 -13.299 10.451 1.00 56.06 98 PRO A N 1
ATOM 767 C CA . PRO A 1 98 ? -5.736 -14.436 10.865 1.00 56.06 98 PRO A CA 1
ATOM 768 C C . PRO A 1 98 ? -7.194 -14.044 10.653 1.00 56.06 98 PRO A C 1
ATOM 770 O O . PRO A 1 98 ? -7.635 -12.997 11.141 1.00 56.06 98 PRO A O 1
ATOM 773 N N . THR A 1 99 ? -7.945 -14.855 9.911 1.00 51.03 99 THR A N 1
ATOM 774 C CA . THR A 1 99 ? -9.394 -14.866 10.056 1.00 51.03 99 THR A CA 1
ATOM 775 C C . THR A 1 99 ? -9.609 -15.111 11.536 1.00 51.03 99 THR A C 1
ATOM 777 O O . THR A 1 99 ? -9.364 -16.214 12.020 1.00 51.03 99 THR A O 1
ATOM 780 N N . ALA A 1 100 ? -9.962 -14.065 12.286 1.00 43.06 100 ALA A N 1
ATOM 781 C CA . ALA A 1 100 ? -10.492 -14.245 13.618 1.00 43.06 100 A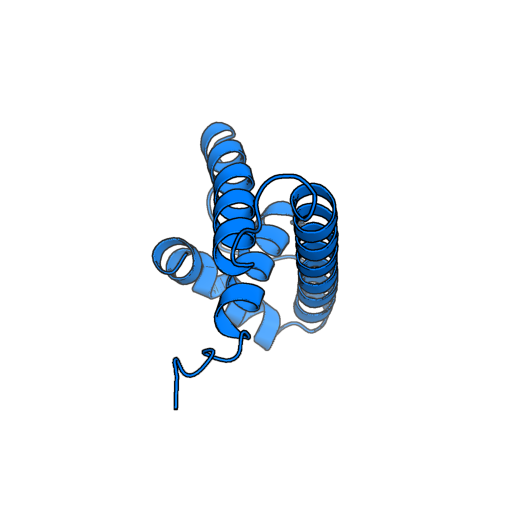LA A CA 1
ATOM 782 C C . ALA A 1 100 ? -11.688 -15.164 13.407 1.00 43.06 100 ALA A C 1
ATOM 784 O O . ALA A 1 100 ? -12.710 -14.758 12.852 1.00 43.06 100 ALA A O 1
ATOM 785 N N . ARG A 1 101 ? -11.477 -16.449 13.695 1.00 39.78 101 ARG A N 1
ATOM 786 C CA . ARG A 1 101 ? -12.503 -17.468 13.687 1.00 39.78 101 ARG A CA 1
ATOM 787 C C . ARG A 1 101 ? -13.518 -16.939 14.679 1.00 39.78 101 ARG A C 1
ATOM 789 O O . ARG A 1 101 ? -13.257 -16.927 15.877 1.00 39.78 101 ARG A O 1
ATOM 796 N N . ALA A 1 102 ? -14.596 -16.375 14.150 1.00 39.62 102 ALA A N 1
ATOM 797 C CA . ALA A 1 102 ? -15.711 -15.938 14.949 1.00 39.62 102 ALA A CA 1
ATOM 79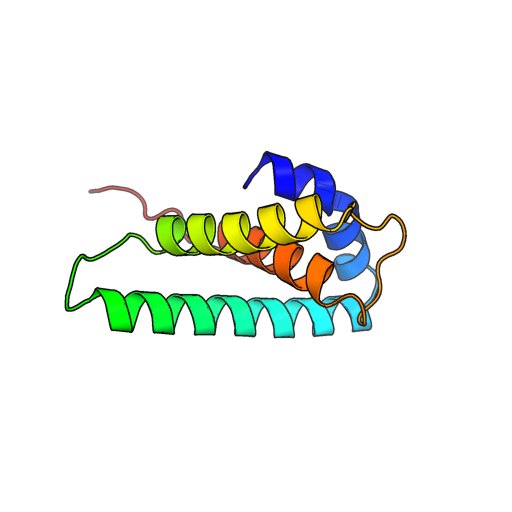8 C C . ALA A 1 102 ? -16.136 -17.142 15.796 1.00 39.62 102 ALA A C 1
ATOM 800 O O . ALA A 1 102 ? -16.489 -18.180 15.244 1.00 39.62 102 ALA A O 1
ATOM 801 N N . LEU A 1 103 ? -16.000 -16.976 17.111 1.00 42.41 103 LEU A N 1
ATOM 802 C CA . LEU A 1 103 ? -16.761 -17.629 18.170 1.00 42.41 103 LEU A CA 1
ATOM 803 C C . LEU A 1 103 ? -16.830 -19.168 18.115 1.00 42.41 103 LEU A C 1
ATOM 805 O O . LEU A 1 103 ? -17.599 -19.767 17.362 1.00 42.41 103 LEU A O 1
ATOM 809 N N . ARG A 1 104 ? -16.102 -19.805 19.034 1.00 34.72 104 ARG A N 1
ATOM 810 C CA . ARG A 1 104 ? -16.657 -20.894 19.842 1.00 34.72 104 ARG A CA 1
ATOM 811 C C . ARG A 1 104 ? -16.374 -20.601 21.300 1.00 34.72 104 ARG A C 1
ATOM 813 O O . ARG A 1 104 ? -15.240 -20.149 21.563 1.00 34.72 104 ARG A O 1
#

Secondary structure (DSSP, 8-state):
-HHHHHHTHHHHHHHHH-HHHHHHHHHHHHHHHHHHHHHHHHHTTT----HHHHHHHHHHHHHHHHHHTT----SS--TT-HHHHHHHHHHHHHHTS-------

Radius of gyration: 14.42 Å; chains: 1; bounding box: 32×34×39 Å

pLDDT: mean 90.43, std 13.7, range [34.72, 98.56]

Sequence (104 aa):
MRRLDTRLQHGHTAADHDPVIAAALEKHVHVVRTQLDRDAAIRRELVEAPPLVLLAIYAEEIHQEAVKAGWEPPLVWTSLDGLSLRLLACCVVARNRPTARALR

InterPro domains:
  IPR045647 Protein of unknown function DUF6401 [PF19939] (19-100)

Foldseek 3Di:
DVVLLVQLVLLVVCLVPDVLSVVLLVVLLVVLVVVLVVVQVVCVVPDHDDSLVVLVVVLCVLVVVCVVVVDGHDPDDDSPPSSSSNNNSSVVNVVPDPPPPPDD